Protein AF-A0A968A230-F1 (afdb_monomer_lite)

Radius of gyration: 13.76 Å; chains: 1; bounding box: 35×18×37 Å

Sequence (81 aa):
IVLESTTYPGTTREILLPKLTENSGLEVGEDFFLAFSPERVDPGREDWTTYNTPKVIGGITPACSEIASFWYEQAIKTVVP

Foldseek 3Di:
DEAADDDDPCCQPPPVVCVCPVPDVDDELPRHWYKYWYDDDDPVDPVDDQAEPEIEIGTPDPSNRVVVQVVCVVRHVHYHD

Structure (mmCIF, N/CA/C/O backbone):
data_AF-A0A968A230-F1
#
_entry.id   AF-A0A968A230-F1
#
loop_
_atom_site.group_PDB
_atom_site.id
_atom_site.type_symbol
_atom_site.label_atom_id
_atom_site.label_alt_id
_atom_site.label_comp_id
_atom_site.label_asym_id
_atom_site.label_entity_id
_atom_site.label_seq_id
_atom_site.pdbx_PDB_ins_code
_atom_site.Cartn_x
_atom_site.Cartn_y
_atom_site.Cartn_z
_atom_site.occupancy
_atom_site.B_iso_or_equiv
_atom_site.auth_seq_id
_atom_site.auth_comp_id
_atom_site.auth_asym_id
_atom_site.auth_atom_id
_atom_site.pdbx_PDB_model_num
ATOM 1 N N . ILE A 1 1 ? -6.451 6.697 2.035 1.00 97.62 1 ILE A N 1
ATOM 2 C CA . ILE A 1 1 ? -5.129 7.108 2.567 1.00 97.62 1 ILE A CA 1
ATOM 3 C C . ILE A 1 1 ? -4.164 5.964 2.317 1.00 97.62 1 ILE A C 1
ATOM 5 O O . ILE A 1 1 ? -4.465 4.844 2.717 1.00 97.62 1 ILE A O 1
ATOM 9 N N . VAL A 1 2 ? -3.041 6.222 1.650 1.00 97.88 2 VAL A N 1
ATOM 10 C CA . VAL A 1 2 ? -2.006 5.206 1.428 1.00 97.88 2 VAL A CA 1
ATOM 11 C C . VAL A 1 2 ? -0.683 5.733 1.964 1.00 97.88 2 VAL A C 1
ATOM 13 O O . VAL A 1 2 ? -0.261 6.826 1.595 1.00 97.88 2 VAL A O 1
ATOM 16 N N . LEU A 1 3 ? -0.057 4.990 2.877 1.00 98.06 3 LEU A N 1
ATOM 17 C CA . LEU A 1 3 ? 1.298 5.289 3.328 1.00 98.06 3 LEU A CA 1
ATOM 18 C C . LEU A 1 3 ? 2.290 4.677 2.339 1.00 98.06 3 LEU A C 1
ATOM 20 O O . LEU A 1 3 ? 2.380 3.454 2.247 1.00 98.06 3 LEU A O 1
ATOM 24 N N . GLU A 1 4 ? 3.034 5.525 1.633 1.00 97.06 4 GLU A N 1
ATOM 25 C CA . GLU A 1 4 ? 4.073 5.076 0.695 1.00 97.06 4 GLU A CA 1
ATOM 26 C C . GLU A 1 4 ? 5.497 5.203 1.241 1.00 97.06 4 GLU A C 1
ATOM 28 O O . GLU A 1 4 ? 6.406 4.498 0.797 1.00 97.06 4 GLU A O 1
ATOM 33 N N . SER A 1 5 ? 5.696 6.076 2.232 1.00 95.94 5 SER A N 1
ATOM 34 C CA . SER A 1 5 ? 6.997 6.275 2.864 1.00 95.94 5 SER A CA 1
ATOM 35 C C . SER A 1 5 ? 7.486 4.996 3.533 1.00 95.94 5 SER A C 1
ATOM 37 O O . SER A 1 5 ? 6.764 4.373 4.316 1.00 95.94 5 SER A O 1
ATOM 39 N N . THR A 1 6 ? 8.751 4.654 3.284 1.00 94.88 6 THR A N 1
ATOM 40 C CA . THR A 1 6 ? 9.426 3.539 3.947 1.00 94.88 6 THR A CA 1
ATOM 41 C C . THR A 1 6 ? 9.372 3.710 5.456 1.00 94.88 6 THR A C 1
ATOM 43 O O . THR A 1 6 ? 9.734 4.752 6.006 1.00 94.88 6 THR A O 1
ATOM 46 N N . THR A 1 7 ? 8.920 2.663 6.129 1.00 95.50 7 THR A N 1
ATOM 47 C CA . THR A 1 7 ? 8.776 2.634 7.577 1.00 95.50 7 THR A CA 1
ATOM 48 C C . THR A 1 7 ? 8.915 1.203 8.089 1.00 95.50 7 THR A C 1
ATOM 50 O O . THR A 1 7 ? 9.095 0.272 7.299 1.00 95.50 7 THR A O 1
ATOM 53 N N . TYR A 1 8 ? 8.873 1.018 9.405 1.00 94.69 8 TYR A N 1
ATOM 54 C CA . TYR A 1 8 ? 8.991 -0.304 10.009 1.00 94.69 8 TYR A CA 1
ATOM 55 C C . TYR A 1 8 ? 7.648 -1.062 9.975 1.00 94.69 8 TYR A C 1
ATOM 57 O O . TYR A 1 8 ? 6.578 -0.447 9.924 1.00 94.69 8 TYR A O 1
ATOM 65 N N . PRO A 1 9 ? 7.662 -2.408 10.000 1.00 96.44 9 PRO A N 1
ATOM 66 C CA . PRO A 1 9 ? 6.431 -3.189 10.053 1.00 96.44 9 PRO A CA 1
ATOM 67 C C . PRO A 1 9 ? 5.573 -2.788 11.255 1.00 96.44 9 PRO A C 1
ATOM 69 O O . PRO A 1 9 ? 6.057 -2.782 12.379 1.00 96.44 9 PRO A O 1
ATOM 72 N N . GLY A 1 10 ? 4.305 -2.463 11.014 1.00 96.62 10 GLY A N 1
ATOM 73 C CA . GLY A 1 10 ? 3.362 -2.076 12.067 1.00 96.62 10 GLY A CA 1
ATOM 74 C C . GLY A 1 10 ? 2.945 -0.608 12.029 1.00 96.62 10 GLY A C 1
ATOM 75 O O . GLY A 1 10 ? 1.818 -0.319 12.409 1.00 96.62 10 GLY A O 1
ATOM 76 N N . THR A 1 11 ? 3.734 0.319 11.469 1.00 98.06 11 THR A N 1
ATOM 77 C CA . THR A 1 11 ? 3.436 1.771 11.522 1.00 98.06 11 THR A CA 1
ATOM 78 C C . THR A 1 11 ? 2.029 2.141 11.029 1.00 98.06 11 THR A C 1
ATOM 80 O O . THR A 1 11 ? 1.338 2.929 11.676 1.00 98.06 11 THR A O 1
ATOM 83 N N . TH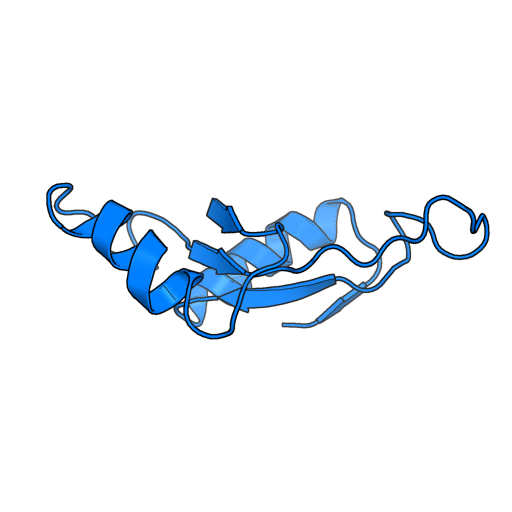R A 1 12 ? 1.547 1.551 9.931 1.00 97.88 12 THR A N 1
ATOM 84 C CA . THR A 1 12 ? 0.188 1.821 9.423 1.00 97.88 12 THR A CA 1
ATOM 85 C C . THR A 1 12 ? -0.899 1.400 10.419 1.00 97.88 12 THR A C 1
ATOM 87 O O . THR A 1 12 ? -1.888 2.110 10.584 1.00 97.88 12 THR A O 1
ATOM 90 N N . ARG A 1 13 ? -0.709 0.274 11.119 1.00 97.62 13 ARG A N 1
ATOM 91 C CA . ARG A 1 13 ? -1.681 -0.302 12.065 1.00 97.62 13 ARG A CA 1
ATOM 92 C C . ARG A 1 13 ? -1.550 0.263 13.480 1.00 97.62 13 ARG A C 1
ATOM 94 O O . ARG A 1 13 ? -2.554 0.433 14.151 1.00 97.62 13 ARG A O 1
ATOM 101 N N . GLU A 1 14 ? -0.333 0.519 13.933 1.00 97.88 14 GLU A N 1
ATOM 102 C CA . GLU A 1 14 ? -0.014 0.859 15.324 1.00 97.88 14 GLU A CA 1
ATOM 103 C C . GLU A 1 14 ? 0.087 2.369 15.550 1.00 97.88 14 GLU A C 1
ATOM 105 O O . GLU A 1 14 ? -0.090 2.830 16.672 1.00 97.88 14 GLU A O 1
ATOM 110 N N . ILE A 1 15 ? 0.363 3.151 14.498 1.00 97.44 15 ILE A N 1
ATOM 111 C CA . ILE A 1 15 ? 0.506 4.610 14.598 1.00 97.44 15 ILE A CA 1
ATOM 112 C C . ILE A 1 15 ? -0.578 5.325 13.801 1.00 97.44 15 ILE A C 1
ATOM 114 O O . ILE A 1 15 ? -1.305 6.143 14.364 1.00 97.44 15 ILE A O 1
ATOM 118 N N . LEU A 1 16 ? -0.674 5.069 12.491 1.00 97.12 16 LEU A N 1
ATOM 119 C CA . LEU A 1 16 ? -1.589 5.834 11.638 1.00 97.12 16 LEU A CA 1
ATOM 120 C C . LEU A 1 16 ? -3.047 5.527 11.944 1.00 97.12 16 LEU A C 1
ATOM 122 O O . LEU A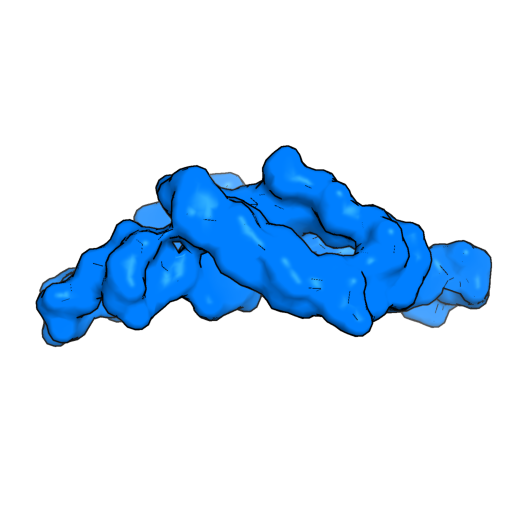 1 16 ? -3.824 6.461 12.116 1.00 97.12 16 LEU A O 1
ATOM 126 N N . LEU A 1 17 ? -3.407 4.245 12.033 1.00 97.75 17 LEU A N 1
ATOM 127 C CA . LEU A 1 17 ? -4.782 3.850 12.309 1.00 97.75 17 LEU A CA 1
ATOM 128 C C . LEU A 1 17 ? -5.303 4.475 13.621 1.00 97.75 17 LEU A C 1
ATOM 130 O O . LEU A 1 17 ? -6.284 5.208 13.526 1.00 97.75 17 LEU A O 1
ATOM 134 N N . PRO A 1 18 ? -4.635 4.339 14.792 1.00 97.19 18 PRO A N 1
ATOM 135 C CA . PRO A 1 18 ? -5.095 4.985 16.021 1.00 97.19 18 PRO A CA 1
ATOM 136 C C . PRO A 1 18 ? -5.201 6.504 15.894 1.00 97.19 18 PRO A C 1
ATOM 138 O O . PRO A 1 18 ? -6.214 7.079 16.272 1.00 97.19 18 PRO A O 1
ATOM 141 N N . LYS A 1 19 ? -4.215 7.171 15.279 1.00 96.12 19 LYS A N 1
ATOM 142 C CA . LYS A 1 19 ? -4.256 8.633 15.087 1.00 96.12 19 LYS A CA 1
ATOM 143 C C . LYS A 1 19 ? -5.444 9.103 14.249 1.00 96.12 19 LYS A C 1
ATOM 145 O O . LYS A 1 19 ? -5.894 10.231 14.431 1.00 96.12 19 LYS A O 1
ATOM 150 N N . LEU A 1 20 ? -5.916 8.272 13.323 1.00 95.75 20 LEU A N 1
ATOM 151 C CA . LEU A 1 20 ? -7.054 8.577 12.461 1.00 95.75 20 LEU A CA 1
ATOM 152 C C . LEU A 1 20 ? -8.398 8.225 13.112 1.00 95.75 20 LEU A C 1
ATOM 154 O O . LEU A 1 20 ? -9.404 8.820 12.732 1.00 95.75 20 LEU A O 1
ATOM 158 N N . THR A 1 21 ? -8.432 7.311 14.088 1.00 96.19 21 THR A N 1
ATOM 159 C CA . THR A 1 21 ? -9.676 6.824 14.714 1.00 96.19 21 THR A CA 1
ATOM 160 C C . THR A 1 21 ? -9.931 7.367 16.124 1.00 96.19 21 THR A C 1
ATOM 162 O O . THR A 1 21 ? -11.085 7.568 16.487 1.00 96.19 21 THR A O 1
ATOM 165 N N . GLU A 1 22 ? -8.892 7.642 16.925 1.00 91.38 22 GLU A N 1
ATOM 166 C CA . GLU A 1 22 ? -8.980 7.832 18.391 1.00 91.38 22 GLU A CA 1
ATOM 167 C C . GLU A 1 22 ? -9.868 9.007 18.839 1.00 91.38 22 GLU A C 1
ATOM 169 O O . GLU A 1 22 ? -10.317 9.024 19.977 1.00 91.38 22 GLU A O 1
ATOM 174 N N . ASN A 1 23 ? -10.195 9.959 17.960 1.00 90.88 23 ASN A N 1
ATOM 175 C CA . ASN A 1 23 ? -11.119 11.061 18.272 1.00 90.88 23 ASN A CA 1
ATOM 176 C C . ASN A 1 23 ? -12.013 11.475 17.092 1.00 90.88 23 ASN A C 1
ATOM 178 O O . ASN A 1 23 ? -12.616 12.547 17.121 1.00 90.88 23 ASN A O 1
ATOM 182 N N . SER A 1 24 ? -12.064 10.674 16.026 1.00 92.12 24 SER A N 1
ATOM 183 C CA . SER A 1 24 ? -12.807 11.029 14.810 1.00 92.12 24 SER A CA 1
ATOM 184 C C . SER A 1 24 ? -14.207 10.420 14.768 1.00 92.12 24 SER A C 1
ATOM 186 O O . SER A 1 24 ? -15.086 10.981 14.123 1.00 92.12 24 SER A O 1
ATOM 188 N N . GLY A 1 25 ? -14.413 9.288 15.452 1.00 93.44 25 GLY A N 1
ATOM 189 C CA . GLY A 1 25 ? -15.628 8.482 15.320 1.00 93.44 25 GLY A CA 1
ATOM 190 C C . GLY A 1 25 ? -15.752 7.767 13.970 1.00 93.44 25 GLY A C 1
ATOM 191 O O . GLY A 1 25 ? -16.813 7.226 13.695 1.00 93.44 25 GLY A O 1
ATOM 192 N N . LEU A 1 26 ? -14.697 7.782 13.146 1.00 96.25 26 LEU A N 1
ATOM 193 C CA . LEU A 1 26 ? -14.675 7.161 11.823 1.00 96.25 26 LEU A CA 1
ATOM 194 C C . LEU A 1 26 ? -14.238 5.697 11.902 1.00 96.25 26 LEU A C 1
ATOM 196 O O . LEU A 1 26 ? -13.276 5.364 12.606 1.00 96.25 26 LEU A O 1
ATOM 200 N N . GLU A 1 27 ? -14.873 4.851 11.101 1.00 96.81 27 GLU A N 1
ATOM 201 C CA . GLU A 1 27 ? -14.565 3.432 10.970 1.00 96.81 27 GLU A CA 1
ATOM 202 C C . GLU A 1 27 ? -13.727 3.141 9.712 1.00 96.81 27 GLU A C 1
ATOM 204 O O . GLU A 1 27 ? -14.043 3.542 8.587 1.00 96.81 27 GLU A O 1
ATOM 209 N N . VAL A 1 28 ? -12.602 2.441 9.901 1.00 97.94 28 VAL A N 1
ATOM 210 C CA . VAL A 1 28 ? -11.705 2.067 8.800 1.00 97.94 28 VAL A CA 1
ATOM 211 C C . VAL A 1 28 ? -12.320 0.949 7.958 1.00 97.94 28 VAL A C 1
ATOM 213 O O . VAL A 1 28 ? -12.705 -0.097 8.468 1.00 97.94 28 VAL A O 1
ATOM 216 N N . GLY A 1 29 ? -12.341 1.135 6.642 1.00 97.25 29 GLY A N 1
ATOM 217 C CA . GLY A 1 29 ? -13.006 0.238 5.699 1.00 97.25 29 GLY A CA 1
ATOM 218 C C . GLY A 1 29 ? -14.457 0.611 5.404 1.00 97.25 29 GLY A C 1
ATOM 219 O O . GLY A 1 29 ? -15.029 0.005 4.504 1.00 97.25 29 GLY A O 1
ATOM 220 N N . GLU A 1 30 ? -15.011 1.611 6.096 1.00 96.62 30 GLU A N 1
ATOM 221 C CA . GLU A 1 30 ? -16.364 2.124 5.858 1.00 96.62 30 GLU A CA 1
ATOM 222 C C . GLU A 1 30 ? -16.326 3.621 5.540 1.00 96.62 30 GLU A C 1
ATOM 224 O O . GLU A 1 30 ? -16.575 4.024 4.403 1.00 96.62 30 GLU A O 1
ATOM 229 N N . ASP A 1 31 ? -15.915 4.439 6.511 1.00 97.50 31 ASP A N 1
ATOM 230 C CA . ASP A 1 31 ? -15.843 5.894 6.356 1.00 97.50 31 ASP A CA 1
ATOM 231 C C . ASP A 1 31 ? -14.562 6.337 5.643 1.00 97.50 31 ASP A C 1
ATOM 233 O O . ASP A 1 31 ? -14.525 7.349 4.937 1.00 97.50 31 ASP A O 1
ATOM 237 N N . PHE A 1 32 ? -13.474 5.588 5.839 1.00 97.56 32 PHE A N 1
ATOM 238 C CA . PHE A 1 32 ? -12.206 5.832 5.164 1.00 97.56 32 PHE A CA 1
ATOM 239 C C . PHE A 1 32 ? -11.418 4.547 4.935 1.00 97.56 32 PHE A C 1
ATOM 241 O O . PHE A 1 32 ? -11.475 3.600 5.712 1.00 97.56 32 PHE A O 1
ATOM 248 N N . PHE A 1 33 ? -10.593 4.544 3.891 1.00 98.50 33 PHE A N 1
ATOM 249 C CA . PHE A 1 33 ? -9.771 3.394 3.521 1.00 98.50 33 PHE A CA 1
ATOM 250 C C . PHE A 1 33 ? -8.296 3.685 3.792 1.00 98.50 33 PHE A C 1
ATOM 252 O O . PHE A 1 33 ? -7.778 4.729 3.375 1.00 98.50 33 PHE A O 1
ATOM 259 N N . LEU A 1 34 ? -7.612 2.774 4.486 1.00 98.62 34 LEU A N 1
ATOM 260 C CA . LEU A 1 34 ? -6.207 2.907 4.874 1.00 98.62 34 LEU A CA 1
ATOM 261 C C . LEU A 1 34 ? -5.389 1.709 4.387 1.00 98.62 34 LEU A C 1
ATOM 263 O O . LEU A 1 34 ? -5.697 0.561 4.711 1.00 98.62 34 LEU A O 1
ATOM 267 N N . ALA A 1 35 ? -4.318 1.987 3.647 1.00 98.56 35 ALA A N 1
ATOM 268 C CA . ALA A 1 35 ? -3.398 0.979 3.135 1.00 98.56 35 ALA A CA 1
ATOM 269 C C . ALA A 1 35 ? -1.933 1.424 3.250 1.00 98.56 35 ALA A C 1
ATOM 271 O O . ALA A 1 35 ? -1.623 2.598 3.465 1.00 98.56 35 ALA A O 1
ATOM 272 N N . PHE A 1 36 ? -1.027 0.469 3.088 1.00 98.31 36 PHE A N 1
ATOM 273 C CA . PHE A 1 36 ? 0.401 0.684 2.889 1.00 98.31 36 PHE A CA 1
ATOM 274 C C . PHE A 1 36 ? 0.792 0.234 1.480 1.00 98.31 36 PHE A C 1
ATOM 276 O O . PHE A 1 36 ? 0.341 -0.820 1.029 1.00 98.31 36 PHE A O 1
ATOM 283 N N . SER A 1 37 ? 1.631 1.013 0.799 1.00 97.50 37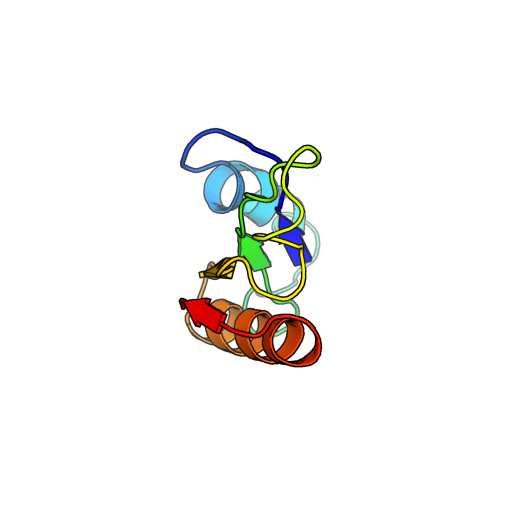 SER A N 1
ATOM 284 C CA . SER A 1 37 ? 2.178 0.644 -0.506 1.00 97.50 37 SER A CA 1
ATOM 285 C C . SER A 1 37 ? 3.571 1.245 -0.698 1.00 97.50 37 SER A C 1
ATOM 287 O O . SER A 1 37 ? 3.681 2.413 -1.062 1.00 97.50 37 SER A O 1
ATOM 289 N N . PRO A 1 38 ? 4.651 0.493 -0.435 1.00 95.31 38 PRO A N 1
ATOM 290 C CA . PRO A 1 38 ? 5.996 1.051 -0.481 1.00 95.31 38 PRO A CA 1
ATOM 291 C C . PRO A 1 38 ? 6.363 1.475 -1.905 1.00 95.31 38 PRO A C 1
ATOM 293 O O . PRO A 1 38 ? 6.092 0.751 -2.867 1.00 95.31 38 PRO A O 1
ATOM 296 N N . GLU A 1 39 ? 7.026 2.622 -2.037 1.00 91.00 39 GLU A N 1
ATOM 297 C CA . GLU A 1 39 ? 7.615 3.025 -3.314 1.00 91.00 39 GLU A CA 1
ATOM 298 C C . GLU A 1 39 ? 8.850 2.167 -3.643 1.00 91.00 39 GLU A C 1
ATOM 300 O O . GLU A 1 39 ? 9.619 1.778 -2.759 1.00 91.00 39 GLU A O 1
ATOM 305 N N . ARG A 1 40 ? 9.013 1.817 -4.922 1.00 92.50 40 ARG A N 1
ATOM 306 C CA . ARG A 1 40 ? 10.036 0.881 -5.418 1.00 92.50 40 ARG A CA 1
ATOM 307 C C . ARG A 1 40 ? 10.717 1.328 -6.712 1.00 92.50 40 ARG A C 1
ATOM 309 O O . ARG A 1 40 ? 11.568 0.590 -7.212 1.00 92.50 40 ARG A O 1
ATOM 316 N N . VAL A 1 41 ? 10.345 2.480 -7.266 1.00 93.12 41 VAL A N 1
ATOM 317 C CA . VAL A 1 41 ? 10.965 3.026 -8.477 1.00 93.12 41 VAL A CA 1
ATOM 318 C C . VAL A 1 41 ? 12.420 3.416 -8.209 1.00 93.12 41 VAL A C 1
ATOM 320 O O . VAL A 1 41 ? 12.726 4.137 -7.261 1.00 93.12 41 VAL A O 1
ATOM 323 N N . ASP A 1 42 ? 13.310 2.955 -9.085 1.00 93.25 42 ASP A N 1
ATOM 324 C CA . ASP A 1 42 ? 14.695 3.414 -9.161 1.00 93.25 42 ASP A CA 1
ATOM 325 C C . ASP A 1 42 ? 14.777 4.564 -10.183 1.00 93.25 42 ASP A C 1
ATOM 327 O O . ASP A 1 42 ? 14.568 4.321 -11.373 1.00 93.25 42 ASP A O 1
ATOM 331 N N . PRO A 1 43 ? 15.077 5.810 -9.767 1.00 89.62 43 PRO A N 1
ATOM 332 C CA . PRO A 1 43 ? 15.090 6.961 -10.669 1.00 89.62 43 PRO A CA 1
ATOM 333 C C . PRO A 1 43 ? 16.181 6.888 -11.748 1.00 89.62 43 PRO A C 1
ATOM 335 O O . PRO A 1 43 ? 16.119 7.644 -12.715 1.00 89.62 43 PRO A O 1
ATOM 338 N N . GLY A 1 44 ? 17.184 6.015 -11.593 1.00 94.38 44 GLY A N 1
ATOM 339 C CA . GLY A 1 44 ? 18.246 5.816 -12.580 1.00 94.38 44 GLY A CA 1
ATOM 340 C C . GLY A 1 44 ? 17.894 4.830 -13.696 1.00 94.38 44 GLY A C 1
ATOM 341 O O . GLY A 1 44 ? 18.686 4.667 -14.625 1.00 94.38 44 GLY A O 1
ATOM 342 N N . ARG A 1 45 ? 16.742 4.150 -13.615 1.00 94.62 45 ARG A N 1
ATOM 343 C CA . ARG A 1 45 ? 16.321 3.140 -14.591 1.00 94.62 45 ARG A CA 1
ATOM 344 C C . ARG A 1 45 ? 15.242 3.669 -15.522 1.00 94.62 45 ARG A C 1
ATOM 346 O O . ARG A 1 45 ? 14.203 4.149 -15.091 1.00 94.62 45 ARG A O 1
ATOM 353 N N . GLU A 1 46 ? 15.464 3.494 -16.819 1.00 93.44 46 GLU A N 1
ATOM 354 C CA . GLU A 1 46 ? 14.480 3.843 -17.853 1.00 93.44 46 GLU A CA 1
ATOM 355 C C . GLU A 1 46 ? 13.564 2.662 -18.214 1.00 93.44 46 GLU A C 1
ATOM 357 O O . GLU A 1 46 ? 12.473 2.854 -18.749 1.00 93.44 46 GLU A O 1
ATOM 362 N N . ASP A 1 47 ? 13.982 1.429 -17.907 1.00 96.06 47 ASP A N 1
ATOM 363 C CA . ASP A 1 47 ? 13.224 0.210 -18.197 1.00 96.06 47 ASP A CA 1
ATOM 364 C C . ASP A 1 47 ? 12.169 -0.120 -17.126 1.00 96.06 47 ASP A C 1
ATOM 366 O O . ASP A 1 47 ? 11.175 -0.785 -17.433 1.00 96.06 47 ASP A O 1
ATOM 370 N N . TRP A 1 48 ? 12.337 0.392 -15.900 1.00 94.94 48 TRP A N 1
ATOM 371 C CA . TRP A 1 48 ? 11.356 0.328 -14.813 1.00 94.94 48 TRP A CA 1
ATOM 372 C C . TRP A 1 48 ? 10.974 1.730 -14.353 1.00 94.94 48 TRP A C 1
ATOM 374 O O . TRP A 1 48 ? 11.702 2.387 -13.620 1.00 94.94 48 TRP A O 1
ATOM 384 N N . THR A 1 49 ? 9.801 2.169 -14.787 1.00 94.81 49 THR A N 1
ATOM 385 C CA . THR A 1 49 ? 9.213 3.464 -14.463 1.00 94.81 49 THR A CA 1
ATOM 386 C C . THR A 1 49 ? 8.099 3.300 -13.435 1.00 94.81 49 THR A C 1
ATOM 388 O O . THR A 1 49 ? 7.699 2.184 -13.085 1.00 94.81 49 THR A O 1
ATOM 391 N N . THR A 1 50 ? 7.535 4.420 -12.984 1.00 94.19 50 THR A N 1
ATOM 392 C CA . THR A 1 50 ? 6.341 4.429 -12.128 1.00 94.19 50 THR A CA 1
ATOM 393 C C . THR A 1 50 ? 5.192 3.625 -12.733 1.00 94.19 50 THR A C 1
ATOM 395 O O . THR A 1 50 ? 4.509 2.913 -12.013 1.00 94.19 50 THR A O 1
ATOM 398 N N . TYR A 1 51 ? 5.004 3.669 -14.055 1.00 96.06 51 TYR A N 1
ATOM 399 C CA . TYR A 1 51 ? 3.887 2.982 -14.704 1.00 96.06 51 TYR A CA 1
ATOM 400 C C . TYR A 1 51 ? 4.012 1.452 -14.664 1.00 96.06 51 TYR A C 1
ATOM 402 O O . TYR A 1 51 ? 3.010 0.763 -14.490 1.00 96.06 51 TYR A O 1
ATOM 410 N N . ASN A 1 52 ? 5.210 0.889 -14.863 1.00 96.25 52 ASN A N 1
ATOM 411 C CA . ASN A 1 52 ? 5.375 -0.560 -15.043 1.00 96.25 52 ASN A CA 1
ATOM 412 C C . ASN A 1 52 ? 5.953 -1.297 -13.825 1.00 96.25 52 ASN A C 1
ATOM 414 O O . ASN A 1 52 ? 5.899 -2.527 -13.807 1.00 96.25 52 ASN A O 1
ATOM 418 N N . THR A 1 53 ? 6.464 -0.586 -12.819 1.00 96.44 53 THR A N 1
ATOM 419 C CA . THR A 1 53 ? 6.926 -1.190 -11.562 1.00 96.44 53 THR A CA 1
ATOM 420 C C . THR A 1 53 ? 5.723 -1.706 -10.767 1.00 96.44 53 THR A C 1
ATOM 422 O O . THR A 1 53 ? 4.841 -0.911 -10.445 1.00 96.44 53 THR A O 1
ATOM 425 N N . PRO A 1 54 ? 5.646 -3.013 -10.432 1.00 96.44 54 PRO A N 1
ATOM 426 C CA . PRO A 1 54 ? 4.492 -3.551 -9.727 1.00 96.44 54 PRO A CA 1
ATOM 427 C C . PRO A 1 54 ? 4.322 -2.902 -8.358 1.00 96.44 54 PRO A C 1
ATOM 429 O O . PRO A 1 54 ? 5.274 -2.851 -7.570 1.00 96.44 54 PRO A O 1
ATOM 432 N N . LYS A 1 55 ? 3.100 -2.461 -8.062 1.00 96.81 55 LYS A N 1
ATOM 433 C CA . LYS A 1 55 ? 2.773 -1.831 -6.783 1.00 96.81 55 LYS A CA 1
ATOM 434 C C . LYS A 1 55 ? 2.099 -2.846 -5.867 1.00 96.81 55 LYS A C 1
ATOM 436 O O . LYS A 1 55 ? 1.096 -3.451 -6.231 1.00 96.81 55 LYS A O 1
ATOM 441 N N . VAL A 1 56 ? 2.696 -3.068 -4.697 1.00 97.38 56 VAL A N 1
ATOM 442 C CA . VAL A 1 56 ? 2.170 -3.979 -3.667 1.00 97.38 56 VAL A CA 1
ATOM 443 C C . VAL A 1 56 ? 1.238 -3.193 -2.756 1.00 97.38 56 VAL A C 1
ATOM 445 O O . VAL A 1 56 ? 1.608 -2.099 -2.321 1.00 97.38 56 VAL A O 1
ATOM 448 N N . ILE A 1 57 ? 0.062 -3.736 -2.456 1.00 98.25 57 ILE A N 1
ATOM 449 C CA . ILE A 1 57 ? -0.970 -3.084 -1.649 1.00 98.25 57 ILE A CA 1
ATOM 450 C C . ILE A 1 57 ? -1.237 -3.907 -0.393 1.00 98.25 57 ILE A C 1
ATOM 452 O O . ILE A 1 57 ? -1.530 -5.090 -0.466 1.00 98.25 57 ILE A O 1
ATOM 456 N N . GLY A 1 58 ? -1.152 -3.270 0.775 1.00 97.88 58 GLY A N 1
ATOM 457 C CA . GLY A 1 58 ? -1.521 -3.867 2.058 1.00 97.88 58 GLY A CA 1
ATOM 458 C C . GLY A 1 58 ? -2.569 -3.026 2.776 1.00 97.88 58 GLY A C 1
ATOM 459 O O . GLY A 1 58 ? -2.219 -2.094 3.504 1.00 97.88 58 GLY A O 1
ATOM 460 N N . GLY A 1 59 ? -3.850 -3.329 2.568 1.00 98.25 59 GLY A N 1
ATOM 461 C CA . GLY A 1 59 ? -4.968 -2.693 3.265 1.00 98.25 59 GLY A CA 1
ATOM 462 C C . GLY A 1 59 ? -5.101 -3.134 4.726 1.00 98.25 59 GLY A C 1
ATOM 463 O O . GLY A 1 59 ? -4.772 -4.264 5.085 1.00 98.25 59 GLY A O 1
ATOM 464 N N . ILE A 1 60 ? -5.613 -2.250 5.590 1.00 98.25 60 ILE A N 1
ATOM 465 C CA . ILE A 1 60 ? -5.949 -2.598 6.986 1.00 98.25 60 ILE A CA 1
ATOM 466 C C . ILE A 1 60 ? -7.114 -3.597 7.056 1.00 98.25 60 ILE A C 1
ATOM 468 O O . ILE A 1 60 ? -7.124 -4.457 7.940 1.00 98.25 60 ILE A O 1
ATOM 472 N N . THR A 1 61 ? -8.049 -3.500 6.109 1.00 98.31 61 THR A N 1
ATOM 473 C CA . THR A 1 61 ? -9.164 -4.429 5.882 1.00 98.31 61 THR A CA 1
ATOM 474 C C . THR A 1 61 ? -9.180 -4.887 4.416 1.00 98.31 61 THR A C 1
ATOM 476 O O . THR A 1 61 ? -8.569 -4.220 3.573 1.00 98.31 61 THR A O 1
ATOM 479 N N . PRO A 1 62 ? -9.901 -5.972 4.067 1.00 98.38 62 PRO A N 1
ATOM 480 C CA . PRO A 1 62 ? -10.074 -6.381 2.671 1.00 98.38 62 PRO A CA 1
ATOM 481 C C . PRO A 1 62 ? -10.625 -5.262 1.773 1.00 98.38 62 PRO A C 1
ATOM 483 O O . PRO A 1 62 ? -10.085 -5.032 0.695 1.00 98.38 62 PRO A O 1
ATOM 486 N N . ALA A 1 63 ? -11.609 -4.493 2.257 1.00 98.50 63 ALA A N 1
ATOM 487 C CA . ALA A 1 63 ? -12.157 -3.3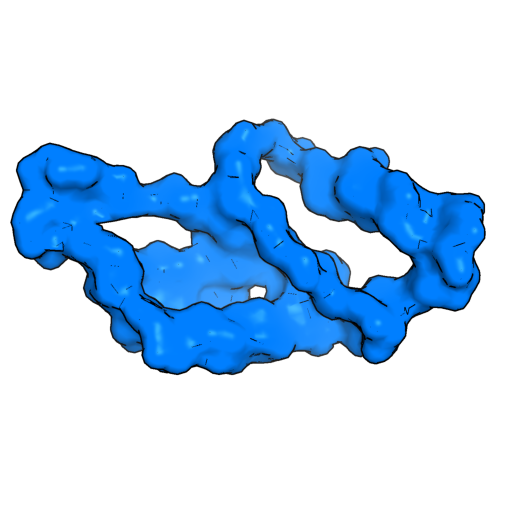44 1.532 1.00 98.50 63 ALA A CA 1
ATOM 488 C C . ALA A 1 63 ? -11.101 -2.250 1.291 1.00 98.50 63 ALA A C 1
ATOM 490 O O . ALA A 1 63 ? -11.065 -1.634 0.230 1.00 98.50 63 ALA A O 1
ATOM 491 N N . CYS A 1 64 ? -10.179 -2.032 2.239 1.00 98.62 64 CYS A N 1
ATOM 492 C CA . CYS A 1 64 ? -9.062 -1.110 2.025 1.00 98.62 64 CYS A CA 1
ATOM 493 C C . CYS A 1 64 ? -8.123 -1.587 0.911 1.00 98.62 64 CYS A C 1
ATOM 495 O O . CYS A 1 64 ? -7.669 -0.755 0.127 1.00 98.62 64 CYS A O 1
ATOM 497 N N . SER A 1 65 ? -7.824 -2.891 0.843 1.00 98.44 65 SER A N 1
ATOM 498 C CA . SER A 1 65 ? -7.008 -3.453 -0.242 1.00 98.44 65 SER A CA 1
ATOM 499 C C . SER A 1 65 ? -7.711 -3.321 -1.589 1.00 98.44 65 SER A C 1
ATOM 501 O O . SER A 1 65 ? -7.071 -2.918 -2.556 1.00 98.44 65 SER A O 1
ATOM 503 N N . GLU A 1 66 ? -9.012 -3.601 -1.652 1.00 98.44 66 GLU A N 1
ATOM 504 C CA . GLU A 1 66 ? -9.814 -3.483 -2.874 1.00 98.44 66 GLU A CA 1
ATOM 505 C C . GLU A 1 66 ? -9.829 -2.042 -3.401 1.00 98.44 66 GLU A C 1
ATOM 507 O O . GLU A 1 66 ? -9.426 -1.792 -4.537 1.00 98.44 66 GLU A O 1
ATOM 512 N N . ILE A 1 67 ? -10.195 -1.076 -2.553 1.00 98.31 67 ILE A N 1
ATOM 513 C CA . ILE A 1 67 ? -10.274 0.338 -2.942 1.00 98.31 67 ILE A CA 1
ATOM 514 C C . ILE A 1 67 ? -8.900 0.901 -3.311 1.00 98.31 67 ILE A C 1
ATOM 516 O O . ILE A 1 67 ? -8.775 1.629 -4.298 1.00 98.31 67 ILE A O 1
ATOM 520 N N . ALA A 1 68 ? -7.854 0.570 -2.548 1.00 98.38 68 ALA A N 1
ATOM 521 C CA . ALA A 1 68 ? -6.504 1.014 -2.878 1.00 98.38 68 ALA A CA 1
ATOM 522 C C . ALA A 1 68 ? -6.022 0.397 -4.198 1.00 98.38 68 ALA A C 1
ATOM 524 O O . ALA A 1 68 ? -5.454 1.113 -5.021 1.00 98.38 68 ALA A O 1
ATOM 525 N N . SER A 1 69 ? -6.287 -0.891 -4.433 1.00 98.44 69 SER A N 1
ATOM 526 C CA . SER A 1 69 ? -5.901 -1.558 -5.680 1.00 98.44 69 SER A CA 1
ATOM 527 C C . SER A 1 69 ? -6.600 -0.930 -6.879 1.00 98.44 69 SER A C 1
ATOM 529 O O . SER A 1 69 ? -5.923 -0.497 -7.809 1.00 98.44 69 SER A O 1
ATOM 531 N N . PHE A 1 70 ? -7.921 -0.754 -6.801 1.00 98.06 70 PHE A N 1
ATOM 532 C CA . PHE A 1 70 ? -8.715 -0.104 -7.844 1.00 98.06 70 PHE A CA 1
ATOM 533 C C . PHE A 1 70 ? -8.201 1.303 -8.190 1.00 98.06 70 PHE A C 1
ATOM 535 O O . PHE A 1 70 ? -8.173 1.696 -9.359 1.00 98.06 70 PHE A O 1
ATOM 542 N N . TRP A 1 71 ? -7.763 2.064 -7.180 1.00 97.50 71 TRP A N 1
ATOM 543 C CA . TRP A 1 71 ? -7.190 3.393 -7.381 1.00 97.50 71 TRP A CA 1
ATOM 544 C C . TRP A 1 71 ? -5.850 3.346 -8.130 1.00 97.50 71 TRP A C 1
ATOM 546 O O . TRP A 1 71 ? -5.664 4.0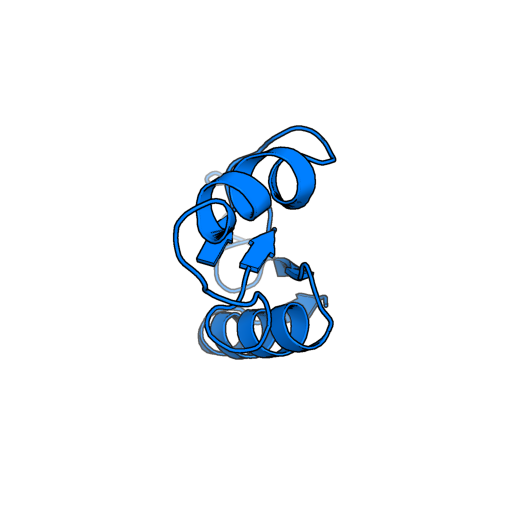95 -9.089 1.00 97.50 71 TRP A O 1
ATOM 556 N N . TYR A 1 72 ? -4.927 2.455 -7.743 1.00 97.81 72 TYR A N 1
ATOM 557 C CA . TYR A 1 72 ? -3.626 2.338 -8.417 1.00 97.81 72 TYR A CA 1
ATOM 558 C C . TYR A 1 72 ? -3.716 1.716 -9.811 1.00 97.81 72 TYR A C 1
ATOM 560 O O . TYR A 1 72 ? -2.928 2.092 -10.676 1.00 97.81 72 TYR A O 1
ATOM 568 N N . GLU A 1 73 ? -4.677 0.828 -10.069 1.00 97.75 73 GLU A N 1
ATOM 569 C CA . GLU A 1 73 ? -4.903 0.228 -11.395 1.00 97.75 73 GLU A CA 1
ATOM 570 C C . GLU A 1 73 ? -5.162 1.274 -12.492 1.00 97.75 73 GLU A C 1
ATOM 572 O O . GLU A 1 73 ? -4.927 1.010 -13.669 1.00 97.75 73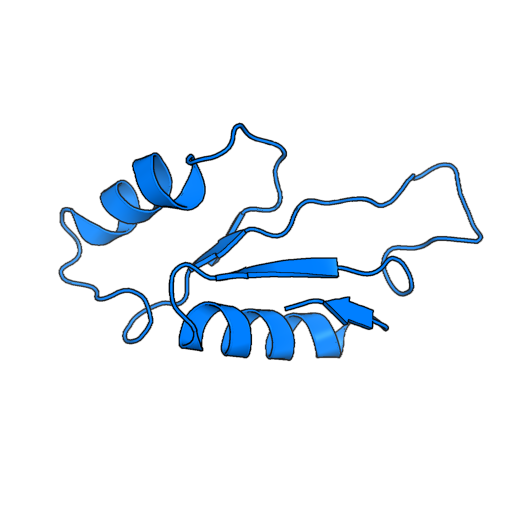 GLU A O 1
ATOM 577 N N . GLN A 1 74 ? -5.576 2.492 -12.124 1.00 97.69 74 GLN A N 1
ATOM 578 C CA . GLN A 1 74 ? -5.764 3.594 -13.073 1.00 97.69 74 GLN A CA 1
ATOM 579 C C . GLN A 1 74 ? -4.443 4.147 -13.634 1.00 97.69 74 GLN A C 1
ATOM 581 O O . GLN A 1 74 ? -4.437 4.773 -14.694 1.00 97.69 74 GLN A O 1
ATOM 586 N N . ALA A 1 75 ? -3.329 3.962 -12.918 1.00 96.44 75 ALA A N 1
ATOM 587 C CA . ALA A 1 75 ? -2.040 4.585 -13.231 1.00 96.44 75 ALA A CA 1
ATOM 588 C C . ALA A 1 75 ? -0.857 3.604 -13.254 1.00 96.44 75 ALA A C 1
ATOM 590 O O . ALA A 1 75 ? 0.223 3.971 -13.715 1.00 96.44 75 ALA A O 1
ATOM 591 N N . ILE A 1 76 ? -1.041 2.376 -12.768 1.00 97.38 76 ILE A N 1
ATOM 592 C CA . ILE A 1 76 ? 0.001 1.359 -12.632 1.00 97.38 76 ILE A CA 1
ATOM 593 C C . ILE A 1 76 ? -0.419 0.106 -13.396 1.00 97.38 76 ILE A C 1
ATOM 595 O O . ILE A 1 76 ? -1.523 -0.405 -13.231 1.00 97.38 76 ILE A O 1
ATOM 599 N N . LYS A 1 77 ? 0.493 -0.430 -14.207 1.00 97.44 77 LYS A N 1
ATOM 600 C CA . LYS A 1 77 ? 0.260 -1.600 -15.062 1.00 97.44 77 LYS A CA 1
ATOM 601 C C . LYS A 1 77 ? -0.041 -2.879 -14.276 1.00 97.44 77 LYS A C 1
ATOM 603 O O . LYS A 1 77 ? -0.811 -3.711 -14.747 1.00 97.44 77 LYS A O 1
ATOM 608 N N . THR A 1 78 ? 0.612 -3.063 -13.130 1.00 98.00 78 THR A N 1
ATOM 609 C CA . THR A 1 78 ? 0.497 -4.275 -12.313 1.00 98.00 78 THR A CA 1
ATOM 610 C C . THR A 1 78 ? 0.328 -3.899 -10.849 1.00 98.00 78 THR A C 1
ATOM 612 O O . THR A 1 78 ? 1.234 -3.322 -10.244 1.00 98.00 78 THR A O 1
ATOM 615 N N . VAL A 1 79 ? -0.803 -4.288 -10.269 1.00 98.00 79 VAL A N 1
ATOM 616 C CA . VAL A 1 79 ? -1.091 -4.155 -8.840 1.00 98.00 79 VAL A CA 1
ATOM 617 C C . VAL A 1 79 ? -1.117 -5.544 -8.203 1.00 98.00 79 VAL A C 1
ATOM 619 O O . VAL A 1 79 ? -1.622 -6.495 -8.797 1.00 98.00 79 VAL A O 1
ATOM 622 N N . VAL A 1 80 ? -0.513 -5.671 -7.022 1.00 97.06 80 VAL A N 1
ATOM 623 C CA . VAL A 1 80 ? -0.419 -6.924 -6.259 1.00 97.06 80 VAL A CA 1
ATOM 624 C C . VAL A 1 80 ? -1.093 -6.715 -4.894 1.00 97.06 80 VAL A C 1
ATOM 626 O O . VAL A 1 80 ? -0.478 -6.070 -4.038 1.00 97.06 80 VAL A O 1
ATOM 629 N N . PRO A 1 81 ? -2.341 -7.186 -4.713 1.00 89.56 81 PRO A N 1
ATOM 630 C CA . PRO A 1 81 ? -3.102 -7.047 -3.468 1.00 89.56 81 PRO A CA 1
ATOM 631 C C . PRO A 1 81 ? -2.728 -8.067 -2.382 1.00 89.56 81 PRO A C 1
ATOM 633 O O . PRO A 1 81 ? -2.068 -9.084 -2.704 1.00 89.56 81 PRO A O 1
#

Secondary structure (DSSP, 8-state):
-EE-S---TTHIIIIIHHHHHTTT-PPBTTTB--EE------TT-SSS-TTTSPEE-EESSHHHHHHHHHHHTTT-S-EE-

pLDDT: mean 96.43, std 2.18, range [89.56, 98.62]